Protein AF-A0A7K6QJR7-F1 (afdb_monomer_lite)

pLDDT: mean 78.25, std 22.45, range [35.88, 98.81]

Organism: NCBI:txid47695

Radius of gyration: 31.49 Å; chains: 1; bounding box: 67×56×69 Å

InterPro domains:
  IPR011598 Myc-type, basic helix-loop-helix (bHLH) domain [PF00010] (40-91)
  IPR011598 Myc-type, basic helix-loop-helix (bHLH) domain [PS50888] (39-91)
  IPR011598 Myc-type, basic helix-loop-helix (bHLH) domain [SM00353] (45-97)
  IPR036638 Helix-loop-helix DNA-binding domain superfamily [G3DSA:4.10.280.10] (35-97)
  IPR036638 Helix-loop-helix DNA-binding domain superfamily [SSF47459] (36-95)
  IPR050283 E-box Binding Transcriptional Regulators [PTHR23349] (3-96)

Sequence (98 aa):
SEDEENGSGSSGSEEKPFRLEATGRGRARKSGRLSREPRQRHTANARERDRTNSVNTAFTALRTLIPTEPADRKLSKIETLRLASSYISHLGNVLLLG

Foldseek 3Di:
DDDDDDDDDDDDDDDDDDDDDDDDDDDPPDDPPPPVVVVVVVVVVVVVVVVVVVVVVVLVVLLQVFDDVVSPDDDDSVRSVVRSVVVVVVVVCVVVVD

Structure (mmCIF, N/CA/C/O backbone):
data_AF-A0A7K6QJR7-F1
#
_entry.id   AF-A0A7K6QJR7-F1
#
loop_
_atom_site.group_PDB
_atom_site.id
_atom_site.type_symbol
_atom_site.label_atom_id
_atom_site.label_alt_id
_atom_site.label_comp_id
_atom_site.label_asym_id
_atom_site.label_entity_id
_atom_site.label_seq_id
_atom_site.pdbx_PDB_ins_code
_atom_site.Cartn_x
_atom_site.Cartn_y
_atom_site.Cartn_z
_atom_site.occupancy
_atom_site.B_iso_or_equiv
_atom_site.auth_seq_id
_atom_site.auth_comp_id
_atom_site.auth_asym_id
_atom_site.auth_atom_id
_atom_site.pdbx_PDB_model_num
ATOM 1 N N . SER A 1 1 ? 10.503 40.440 -45.745 1.00 46.69 1 SER A N 1
ATOM 2 C CA . SER A 1 1 ? 11.861 40.473 -46.296 1.00 46.69 1 SER A CA 1
ATOM 3 C C . SER A 1 1 ? 12.793 40.499 -45.120 1.00 46.69 1 SER A C 1
ATOM 5 O O . SER A 1 1 ? 12.474 41.237 -44.195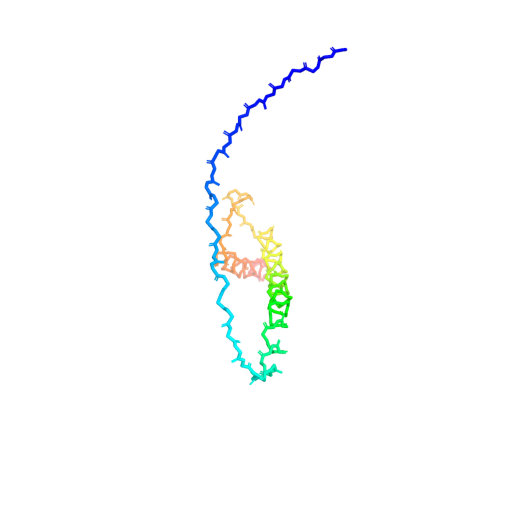 1.00 46.69 1 SER A O 1
ATOM 7 N N . GLU A 1 2 ? 13.854 39.700 -45.193 1.00 45.31 2 GLU A N 1
ATOM 8 C CA . GLU A 1 2 ? 15.090 39.814 -44.407 1.00 45.31 2 GLU A CA 1
ATOM 9 C C . GLU A 1 2 ? 14.920 39.447 -42.917 1.00 45.31 2 GLU A C 1
ATOM 11 O O . GLU A 1 2 ? 14.248 40.132 -42.155 1.00 45.31 2 GLU A O 1
ATOM 16 N N . ASP A 1 3 ? 15.276 38.235 -42.479 1.00 52.31 3 ASP A N 1
ATOM 17 C CA . ASP A 1 3 ? 16.628 37.645 -42.395 1.00 52.31 3 ASP A CA 1
ATOM 18 C C . ASP A 1 3 ? 17.574 38.538 -41.592 1.00 52.31 3 ASP A C 1
ATOM 20 O O . ASP A 1 3 ? 18.105 39.494 -42.134 1.00 52.31 3 ASP A O 1
ATOM 24 N N . GLU A 1 4 ? 17.812 38.203 -40.321 1.00 63.94 4 GLU A N 1
ATOM 25 C CA . GLU A 1 4 ? 19.043 38.600 -39.635 1.00 63.94 4 GLU A CA 1
ATOM 26 C C . GLU A 1 4 ? 19.534 37.461 -38.737 1.00 63.94 4 GLU A C 1
ATOM 28 O O . GLU A 1 4 ? 18.788 36.757 -38.048 1.00 63.94 4 GLU A O 1
ATOM 33 N N . GLU A 1 5 ? 20.833 37.271 -38.850 1.00 53.34 5 GLU A N 1
ATOM 34 C CA . GLU A 1 5 ? 21.623 36.070 -38.673 1.00 53.34 5 GLU A CA 1
ATOM 35 C C . GLU A 1 5 ? 22.227 36.058 -37.262 1.00 53.34 5 GLU A C 1
ATOM 37 O O . GLU A 1 5 ? 22.923 36.990 -36.867 1.00 53.34 5 GLU A O 1
ATOM 42 N N . ASN A 1 6 ? 21.987 35.005 -36.471 1.00 48.91 6 ASN A N 1
ATOM 43 C CA . ASN A 1 6 ? 22.693 34.835 -35.199 1.00 48.91 6 ASN A CA 1
ATOM 44 C C . ASN A 1 6 ? 23.883 33.894 -35.393 1.00 48.91 6 ASN A C 1
ATOM 46 O O . ASN A 1 6 ? 23.745 32.668 -35.367 1.00 48.91 6 ASN A O 1
ATOM 50 N N . GLY A 1 7 ? 25.054 34.490 -35.595 1.00 47.00 7 GLY A N 1
ATOM 51 C CA . GLY A 1 7 ? 26.329 33.794 -35.610 1.00 47.00 7 GLY A CA 1
ATOM 52 C C . GLY A 1 7 ? 26.832 33.449 -34.206 1.00 47.00 7 GLY A C 1
ATOM 53 O O . GLY A 1 7 ? 26.763 34.244 -33.272 1.00 47.00 7 GLY A O 1
ATOM 54 N N . SER A 1 8 ? 27.451 32.277 -34.081 1.00 54.25 8 SER A N 1
ATOM 55 C CA . SER A 1 8 ? 28.701 32.127 -33.328 1.00 54.25 8 SER A CA 1
ATOM 56 C C . SER A 1 8 ? 29.363 30.807 -33.693 1.00 54.25 8 SER A C 1
ATOM 58 O O . SER A 1 8 ? 28.866 29.725 -33.382 1.00 54.25 8 SER A O 1
ATOM 60 N N . GLY A 1 9 ? 30.497 30.920 -34.383 1.00 47.31 9 GLY A N 1
ATOM 61 C CA . GLY A 1 9 ? 31.390 29.810 -34.661 1.00 47.31 9 GLY A CA 1
ATOM 62 C C . GLY A 1 9 ? 32.038 29.294 -33.380 1.00 47.31 9 GLY A C 1
ATOM 63 O O . GLY A 1 9 ? 32.451 30.064 -32.515 1.00 47.31 9 GLY A O 1
ATOM 64 N N . SER A 1 10 ? 32.172 27.976 -33.289 1.00 46.31 10 SER A N 1
ATOM 65 C CA . SER A 1 10 ? 33.077 27.342 -32.342 1.00 46.31 10 SER A CA 1
ATOM 66 C C . SER A 1 10 ? 34.063 26.488 -33.126 1.00 46.31 10 SER A C 1
ATOM 68 O O . SER A 1 10 ? 33.713 25.471 -33.720 1.00 46.31 10 SER A O 1
ATOM 70 N N . SER A 1 11 ? 35.291 26.998 -33.168 1.00 52.56 11 SER A N 1
ATOM 71 C CA . SER A 1 11 ? 36.495 26.320 -33.626 1.00 52.56 11 SER A CA 1
ATOM 72 C C . SER A 1 11 ? 36.845 25.202 -32.641 1.00 52.56 11 SER A C 1
ATOM 74 O O . SER A 1 11 ? 36.964 25.452 -31.441 1.00 52.56 11 SER A O 1
ATOM 76 N N . GLY A 1 12 ? 37.000 23.978 -33.141 1.00 44.94 12 GLY A N 1
ATOM 77 C CA . GLY A 1 12 ? 37.357 22.804 -32.350 1.00 44.94 12 GLY A CA 1
ATOM 78 C C . GLY A 1 12 ? 38.093 21.786 -33.213 1.00 44.94 12 GLY A C 1
ATOM 79 O O . GLY A 1 12 ? 37.469 21.013 -33.930 1.00 44.94 12 GLY A O 1
ATOM 80 N N . SER A 1 13 ? 39.417 21.871 -33.145 1.00 52.75 13 SER A N 1
ATOM 81 C CA . SER A 1 13 ? 40.484 21.160 -33.852 1.00 52.75 13 SER A CA 1
ATOM 82 C C . SER A 1 13 ? 40.222 19.719 -34.313 1.00 52.75 13 SER A C 1
ATOM 84 O O . SER A 1 13 ? 39.775 18.854 -33.561 1.00 52.75 13 SER A O 1
ATOM 86 N N . GLU A 1 14 ? 40.614 19.471 -35.564 1.00 51.38 14 GLU A N 1
ATOM 87 C CA . GLU A 1 14 ? 40.727 18.164 -36.205 1.00 51.38 14 GLU A CA 1
ATOM 88 C C . GLU A 1 14 ? 41.919 17.368 -35.649 1.00 51.38 14 GLU A C 1
ATOM 90 O O . GLU A 1 14 ? 43.066 17.765 -35.824 1.00 51.38 14 GLU A O 1
ATOM 95 N N . GLU A 1 15 ? 41.673 16.188 -35.081 1.00 48.44 15 GLU A N 1
ATOM 96 C CA . GLU A 1 15 ? 42.722 15.203 -34.790 1.00 48.44 15 GLU A CA 1
ATOM 97 C C . GLU A 1 15 ? 42.307 13.859 -35.419 1.00 48.44 15 GLU A C 1
ATOM 99 O O . GLU A 1 15 ? 41.465 13.121 -34.901 1.00 48.44 15 GLU A O 1
ATOM 104 N N . LYS A 1 16 ? 42.860 13.555 -36.602 1.00 60.09 16 LYS A N 1
ATOM 105 C CA . LYS A 1 16 ? 42.691 12.270 -37.306 1.00 60.09 16 LYS A CA 1
ATOM 106 C C . LYS A 1 16 ? 43.547 11.186 -36.637 1.00 60.09 16 LYS A C 1
ATOM 108 O O . LYS A 1 16 ? 44.766 11.350 -36.599 1.00 60.09 16 LYS A O 1
ATOM 113 N N . PRO A 1 17 ? 43.002 10.021 -36.238 1.00 43.09 17 PRO A N 1
ATOM 114 C CA . PRO A 1 17 ? 43.847 8.894 -35.876 1.00 43.09 17 PRO A CA 1
ATOM 115 C C . PRO A 1 17 ? 44.364 8.181 -37.136 1.00 43.09 17 PRO A C 1
ATOM 117 O O . PRO A 1 17 ? 43.612 7.806 -38.040 1.00 43.09 17 PRO A O 1
ATOM 120 N N . PHE A 1 18 ? 45.684 8.017 -37.169 1.00 35.88 18 PHE A N 1
ATOM 121 C CA . PHE A 1 18 ? 46.486 7.324 -38.175 1.00 35.88 18 PHE A CA 1
ATOM 122 C C . PHE A 1 18 ? 45.943 5.910 -38.466 1.00 35.88 18 PHE A C 1
ATOM 124 O O . PHE A 1 18 ? 45.806 5.085 -37.560 1.00 35.88 18 PHE A O 1
ATOM 131 N N . ARG A 1 19 ? 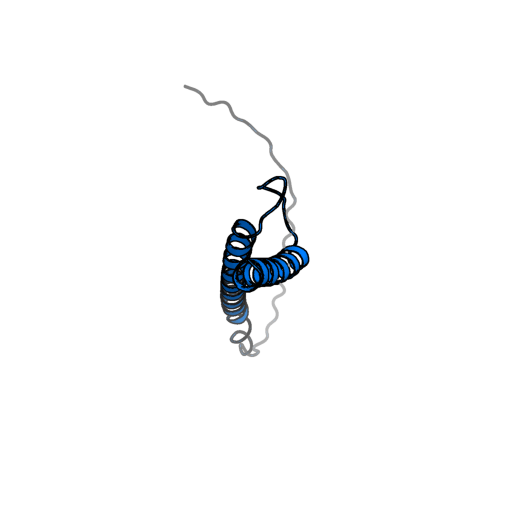45.666 5.603 -39.742 1.00 50.88 19 ARG A N 1
ATOM 132 C CA . ARG A 1 19 ? 45.436 4.226 -40.207 1.00 50.88 19 ARG A CA 1
ATOM 133 C C . ARG A 1 19 ? 46.768 3.478 -40.199 1.00 50.88 19 ARG A C 1
ATOM 135 O O . ARG A 1 19 ? 47.630 3.774 -41.021 1.00 50.88 19 ARG A O 1
ATOM 142 N N . LEU A 1 20 ? 46.910 2.491 -39.317 1.00 48.09 20 LEU A N 1
ATOM 143 C CA . LEU A 1 20 ? 47.956 1.480 -39.431 1.00 48.09 20 LEU A CA 1
ATOM 144 C C . LEU A 1 20 ? 47.376 0.256 -40.153 1.00 48.09 20 LEU A C 1
ATOM 146 O O . LEU A 1 20 ? 46.547 -0.472 -39.609 1.00 48.09 20 LEU A O 1
ATOM 150 N N . GLU A 1 21 ? 47.798 0.070 -41.400 1.00 41.81 21 GLU A N 1
ATOM 151 C CA . GLU A 1 21 ? 47.661 -1.177 -42.153 1.00 41.81 21 GLU A CA 1
ATOM 152 C C . GLU A 1 21 ? 48.362 -2.309 -41.387 1.00 41.81 21 GLU A C 1
ATOM 154 O O . GLU A 1 21 ? 49.583 -2.303 -41.229 1.00 41.81 21 GLU A O 1
ATOM 159 N N . ALA A 1 22 ? 47.591 -3.286 -40.907 1.00 47.59 22 ALA A N 1
ATOM 160 C CA . ALA A 1 22 ? 48.106 -4.544 -40.383 1.00 47.59 22 ALA A CA 1
ATOM 161 C C . ALA A 1 22 ? 47.467 -5.696 -41.164 1.00 47.59 22 ALA A C 1
ATOM 163 O O . ALA A 1 22 ? 46.288 -6.024 -41.014 1.00 47.59 22 ALA A O 1
ATOM 164 N N . THR A 1 23 ? 48.275 -6.310 -42.020 1.00 49.16 23 THR A N 1
ATOM 165 C CA . THR A 1 23 ? 47.975 -7.557 -42.710 1.00 49.16 23 THR A CA 1
ATOM 166 C C . THR A 1 23 ? 47.853 -8.684 -41.681 1.00 49.16 23 THR A C 1
ATOM 168 O O . THR A 1 23 ? 48.787 -8.996 -40.950 1.00 49.16 23 THR A O 1
ATOM 171 N N . GLY A 1 24 ? 46.678 -9.311 -41.593 1.00 42.44 24 GLY A N 1
ATOM 172 C CA . GLY A 1 24 ? 46.461 -10.390 -40.630 1.00 42.44 24 GLY A CA 1
ATOM 173 C C . GLY A 1 24 ? 45.090 -11.040 -40.748 1.00 42.44 24 GLY A C 1
ATOM 174 O O . GLY A 1 24 ? 44.125 -10.630 -40.110 1.00 42.44 24 GLY A O 1
ATOM 175 N N . ARG A 1 25 ? 45.001 -12.101 -41.556 1.00 52.44 25 ARG A N 1
ATOM 176 C CA . ARG A 1 25 ? 43.866 -13.036 -41.554 1.00 52.44 25 ARG A CA 1
ATOM 177 C C . ARG A 1 25 ? 43.739 -13.647 -40.155 1.00 52.44 25 ARG A C 1
ATOM 179 O O . ARG A 1 25 ? 44.664 -14.312 -39.703 1.00 52.44 25 ARG A O 1
ATOM 186 N N . GLY A 1 26 ? 42.600 -13.474 -39.481 1.00 42.81 26 GLY A N 1
ATOM 187 C CA . GLY A 1 26 ? 42.490 -13.978 -38.110 1.00 42.81 26 GLY A CA 1
ATOM 188 C C . GLY A 1 26 ? 41.121 -13.878 -37.448 1.00 42.81 26 GLY A C 1
ATOM 189 O O . GLY A 1 26 ? 40.975 -13.220 -36.431 1.00 42.81 26 GLY A O 1
ATOM 190 N N . ARG A 1 27 ? 40.145 -14.630 -37.966 1.00 53.00 27 ARG A N 1
ATOM 191 C CA . ARG A 1 27 ? 39.043 -15.223 -37.181 1.00 53.00 27 ARG A CA 1
ATOM 192 C C . ARG A 1 27 ? 38.046 -14.240 -36.541 1.00 53.00 27 ARG A C 1
ATOM 194 O O . ARG A 1 27 ? 37.977 -14.057 -35.328 1.00 53.00 27 ARG A O 1
ATOM 201 N N . ALA A 1 28 ? 37.113 -13.788 -37.374 1.00 57.03 28 ALA A N 1
ATOM 202 C CA . ALA A 1 28 ? 35.778 -13.356 -36.973 1.00 57.03 28 ALA A CA 1
ATOM 203 C C . ALA A 1 28 ? 35.018 -14.482 -36.233 1.00 57.03 28 ALA A C 1
ATOM 205 O O . ALA A 1 28 ? 34.1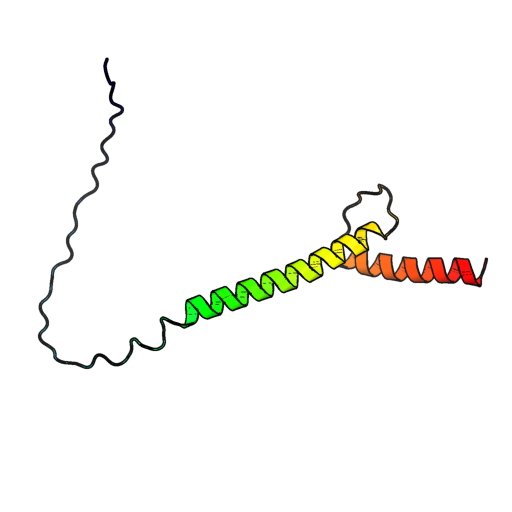98 -15.169 -36.829 1.00 57.03 28 ALA A O 1
ATOM 206 N N . ARG A 1 29 ? 35.292 -14.717 -34.940 1.00 56.81 29 ARG A N 1
ATOM 207 C CA . ARG A 1 29 ? 34.491 -15.604 -34.067 1.00 56.81 29 ARG A CA 1
ATOM 208 C C . ARG A 1 29 ? 34.483 -15.157 -32.601 1.00 56.81 29 ARG A C 1
ATOM 210 O O . ARG A 1 29 ? 34.834 -15.935 -31.722 1.00 56.81 29 ARG A O 1
ATOM 217 N N . LYS A 1 30 ? 34.033 -13.928 -32.311 1.00 55.72 30 LYS A N 1
ATOM 218 C CA . LYS A 1 30 ? 33.534 -13.573 -30.960 1.00 55.72 30 LYS A CA 1
ATOM 219 C C . LYS A 1 30 ? 32.609 -12.342 -30.920 1.00 55.72 30 LYS A C 1
ATOM 221 O O . LYS A 1 30 ? 32.675 -11.558 -29.990 1.00 55.72 30 LYS A O 1
ATOM 226 N N . SER A 1 31 ? 31.729 -12.162 -31.909 1.00 54.50 31 SER A N 1
ATOM 227 C CA . SER A 1 31 ? 30.791 -11.014 -31.950 1.00 54.50 31 SER A CA 1
ATOM 228 C C . SER A 1 31 ? 29.316 -11.391 -31.678 1.00 54.50 31 SER A C 1
ATOM 230 O O . SER A 1 31 ? 28.452 -10.535 -31.554 1.00 54.50 31 SER A O 1
ATOM 232 N N . GLY A 1 32 ? 28.988 -12.677 -31.496 1.00 52.72 32 GLY A N 1
ATOM 233 C CA . GLY A 1 32 ? 27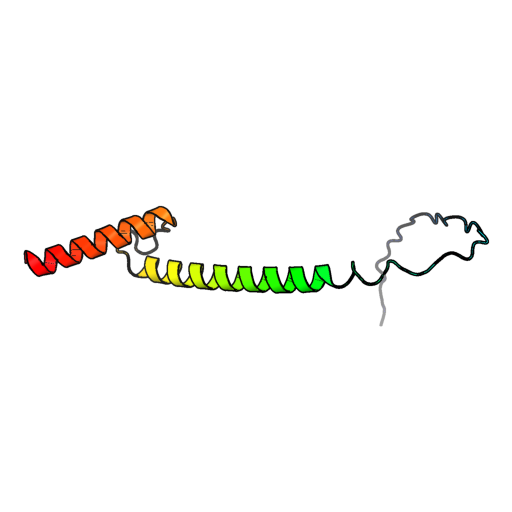.586 -13.126 -31.407 1.00 52.72 32 GLY A CA 1
ATOM 234 C C . GLY A 1 32 ? 26.942 -13.173 -30.012 1.00 52.72 32 GLY A C 1
ATOM 235 O O . GLY A 1 32 ? 25.750 -13.447 -29.921 1.00 52.72 32 GLY A O 1
ATOM 236 N N . ARG A 1 33 ? 27.689 -12.962 -28.916 1.00 52.12 33 ARG A N 1
ATOM 237 C CA . ARG A 1 33 ? 27.171 -13.183 -27.541 1.00 52.12 33 ARG A CA 1
ATOM 238 C C . ARG A 1 33 ? 27.038 -11.935 -26.663 1.00 52.12 33 ARG A C 1
ATOM 240 O O . ARG A 1 33 ? 26.426 -12.029 -25.610 1.00 52.12 33 ARG A O 1
ATOM 247 N N . LEU A 1 34 ? 27.553 -10.778 -27.082 1.00 54.91 34 LEU A N 1
ATOM 248 C CA . LEU A 1 34 ? 27.576 -9.564 -26.243 1.00 54.91 34 LEU A CA 1
ATOM 249 C C . LEU A 1 34 ? 26.523 -8.510 -26.637 1.00 54.91 34 LEU A C 1
ATOM 251 O O . LEU A 1 34 ? 26.237 -7.607 -25.862 1.00 54.91 34 LEU A O 1
ATOM 255 N N . SER A 1 35 ? 25.894 -8.642 -27.808 1.00 55.69 35 SER A N 1
ATOM 256 C CA . SER A 1 35 ? 24.922 -7.665 -28.337 1.00 55.69 35 SER A CA 1
ATOM 257 C C . SER A 1 35 ? 23.470 -7.911 -27.881 1.00 55.69 35 SER A C 1
ATOM 259 O O . SER A 1 35 ? 22.642 -7.001 -27.906 1.00 55.69 35 SER A O 1
ATOM 261 N N . ARG A 1 36 ? 23.144 -9.129 -27.427 1.00 57.44 36 ARG A N 1
ATOM 262 C CA . ARG A 1 36 ? 21.769 -9.537 -27.075 1.00 57.44 36 ARG A CA 1
ATOM 263 C C . ARG A 1 36 ? 21.419 -9.330 -25.594 1.00 57.44 36 ARG A C 1
ATOM 265 O O . ARG A 1 36 ? 20.243 -9.350 -25.236 1.00 57.44 36 ARG A O 1
ATOM 272 N N . GLU A 1 37 ? 22.435 -9.136 -24.759 1.00 61.84 37 GLU A N 1
ATOM 273 C CA . GLU A 1 37 ? 22.345 -8.916 -23.309 1.00 61.84 37 GLU A CA 1
ATOM 274 C C . GLU A 1 37 ? 21.694 -7.572 -22.935 1.00 61.84 37 GLU A C 1
ATOM 276 O O . GLU A 1 37 ? 20.770 -7.583 -22.124 1.00 61.84 37 GLU A O 1
ATOM 281 N N . PRO A 1 38 ? 22.058 -6.420 -23.541 1.00 71.31 38 PRO A N 1
ATOM 282 C CA . PRO A 1 38 ? 21.509 -5.128 -23.128 1.00 71.31 38 PRO A CA 1
ATOM 283 C C . PRO A 1 38 ? 19.989 -5.060 -23.287 1.00 71.31 38 PRO A C 1
ATOM 285 O O . PRO A 1 38 ? 19.290 -4.666 -22.361 1.00 71.31 38 PRO A O 1
ATOM 288 N N . ARG A 1 39 ? 19.449 -5.524 -24.425 1.00 73.75 39 ARG A N 1
ATOM 289 C CA . ARG A 1 39 ? 17.996 -5.521 -24.675 1.00 73.75 39 ARG A CA 1
ATOM 290 C C . ARG A 1 39 ? 17.236 -6.406 -23.684 1.00 73.75 39 ARG A C 1
ATOM 292 O O . ARG A 1 39 ? 16.205 -5.982 -23.176 1.00 73.75 39 ARG A O 1
ATOM 299 N N . GLN A 1 40 ? 17.763 -7.590 -23.365 1.00 79.44 40 GLN A N 1
ATOM 300 C CA . GLN A 1 40 ? 17.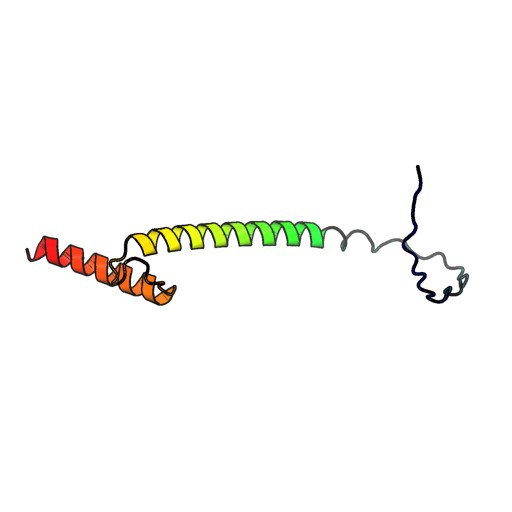154 -8.484 -22.374 1.00 79.44 40 GLN A CA 1
ATOM 301 C C . GLN A 1 40 ? 17.196 -7.879 -20.964 1.00 79.44 40 GLN A C 1
ATOM 303 O O . GLN A 1 40 ? 16.169 -7.863 -20.284 1.00 79.44 40 GLN A O 1
ATOM 308 N N . ARG A 1 41 ? 18.328 -7.282 -20.563 1.00 89.44 41 ARG A N 1
ATOM 309 C CA . ARG A 1 41 ? 18.449 -6.534 -19.300 1.00 89.44 41 ARG A CA 1
ATOM 310 C C . ARG A 1 41 ? 17.454 -5.377 -19.224 1.00 89.44 41 ARG A C 1
ATOM 312 O O . ARG A 1 41 ? 16.748 -5.258 -18.231 1.00 89.44 41 ARG A O 1
ATOM 319 N N . HIS A 1 42 ? 17.328 -4.569 -20.279 1.00 92.88 42 HIS A N 1
ATOM 320 C CA . HIS A 1 42 ? 16.346 -3.481 -20.323 1.00 92.88 42 HIS A CA 1
ATOM 321 C C . HIS A 1 42 ? 14.911 -3.997 -20.166 1.00 92.88 42 HIS A C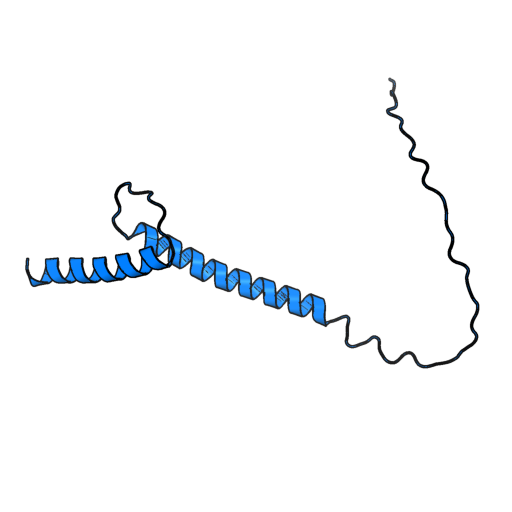 1
ATOM 323 O O . HIS A 1 42 ? 14.152 -3.436 -19.380 1.00 92.88 42 HIS A O 1
ATOM 329 N N . THR A 1 43 ? 14.547 -5.089 -20.849 1.00 92.31 43 THR A N 1
ATOM 330 C CA . THR A 1 43 ? 13.209 -5.684 -20.698 1.00 92.31 43 THR A CA 1
ATOM 331 C C . THR A 1 43 ? 12.967 -6.255 -19.301 1.00 92.31 43 THR A C 1
ATOM 333 O O . THR A 1 43 ? 11.869 -6.108 -18.772 1.00 92.31 43 THR A O 1
ATOM 336 N N . ALA A 1 44 ? 13.975 -6.867 -18.675 1.00 94.62 44 ALA A N 1
ATOM 337 C CA . ALA A 1 44 ? 13.870 -7.376 -17.311 1.00 94.62 44 ALA A CA 1
ATOM 338 C C . ALA A 1 44 ? 13.713 -6.232 -16.296 1.00 94.62 44 ALA A C 1
ATOM 340 O O . ALA A 1 44 ? 12.822 -6.277 -15.452 1.00 94.62 44 ALA A O 1
ATOM 341 N N . ASN A 1 45 ? 14.505 -5.166 -16.436 1.00 97.81 45 ASN A N 1
ATOM 342 C CA . ASN A 1 45 ? 14.419 -3.982 -15.581 1.00 97.81 45 ASN A CA 1
ATOM 343 C C . ASN A 1 45 ? 13.066 -3.272 -15.723 1.00 97.81 45 ASN A C 1
ATOM 345 O O . ASN A 1 45 ? 12.505 -2.821 -14.727 1.00 97.81 45 ASN A O 1
ATOM 349 N N . ALA A 1 46 ? 12.525 -3.191 -16.944 1.00 97.12 46 ALA A N 1
ATOM 350 C CA . ALA A 1 46 ? 11.194 -2.636 -17.175 1.00 97.12 46 ALA A CA 1
ATOM 351 C C . ALA A 1 46 ? 10.120 -3.436 -16.423 1.00 97.12 46 ALA A C 1
ATOM 353 O O . ALA A 1 46 ? 9.335 -2.849 -15.683 1.00 97.12 46 ALA A O 1
ATOM 354 N N . ARG A 1 47 ? 10.156 -4.771 -16.518 1.00 98.06 47 ARG A N 1
ATOM 355 C CA . ARG A 1 47 ? 9.230 -5.652 -15.787 1.00 98.06 47 ARG A CA 1
ATOM 356 C C . ARG A 1 47 ? 9.340 -5.489 -14.274 1.00 98.06 47 ARG A C 1
ATOM 358 O O . ARG A 1 47 ? 8.322 -5.443 -13.592 1.00 98.06 47 ARG A O 1
ATOM 365 N N . GLU A 1 48 ? 10.555 -5.384 -13.742 1.00 98.25 48 GLU A N 1
ATOM 366 C CA . GLU A 1 48 ? 10.755 -5.210 -12.300 1.00 98.25 48 GLU A CA 1
ATOM 367 C C . GLU A 1 48 ? 10.249 -3.850 -11.805 1.00 98.25 48 GLU A C 1
ATOM 369 O O . GLU A 1 48 ? 9.663 -3.745 -10.722 1.00 98.25 48 GLU A O 1
ATOM 374 N N . ARG A 1 49 ? 10.402 -2.807 -12.627 1.00 98.50 49 ARG A N 1
ATOM 375 C CA . ARG A 1 49 ? 9.800 -1.500 -12.362 1.00 98.50 49 ARG A CA 1
ATOM 376 C C . ARG A 1 49 ? 8.276 -1.591 -12.337 1.00 98.50 49 ARG A C 1
ATOM 378 O O . ARG A 1 49 ? 7.672 -1.064 -11.409 1.00 98.50 49 ARG A O 1
ATOM 385 N N . ASP A 1 50 ? 7.661 -2.287 -13.289 1.00 98.56 50 ASP A N 1
ATOM 386 C CA . ASP A 1 50 ? 6.202 -2.454 -13.337 1.00 98.56 50 ASP A CA 1
ATOM 387 C C . ASP A 1 50 ? 5.685 -3.248 -12.128 1.00 98.56 50 ASP A C 1
ATOM 389 O O . ASP A 1 50 ? 4.705 -2.855 -11.490 1.00 98.56 50 ASP A O 1
ATOM 393 N N . ARG A 1 51 ? 6.401 -4.306 -11.730 1.00 98.62 51 ARG A N 1
ATOM 394 C CA . ARG A 1 51 ? 6.116 -5.069 -10.506 1.00 98.62 51 ARG A CA 1
ATOM 395 C C . ARG A 1 51 ? 6.191 -4.180 -9.262 1.00 98.62 51 ARG A C 1
ATOM 397 O O . ARG A 1 51 ? 5.292 -4.202 -8.423 1.00 98.62 51 ARG A O 1
ATOM 404 N N . THR A 1 52 ? 7.240 -3.368 -9.154 1.00 98.69 52 THR A N 1
ATOM 405 C CA . THR A 1 52 ? 7.422 -2.430 -8.036 1.00 98.69 52 THR A CA 1
ATOM 406 C C . THR A 1 52 ? 6.343 -1.346 -8.026 1.00 98.69 52 THR A C 1
ATOM 408 O O . THR A 1 52 ? 5.829 -1.002 -6.961 1.00 98.69 52 THR A O 1
ATOM 411 N N . ASN A 1 53 ? 5.948 -0.842 -9.197 1.00 98.69 53 ASN A N 1
ATOM 412 C CA . ASN A 1 53 ? 4.853 0.114 -9.339 1.00 98.69 53 ASN A CA 1
ATOM 413 C C . ASN A 1 53 ? 3.527 -0.486 -8.868 1.00 98.69 53 ASN A C 1
ATOM 415 O O . ASN A 1 53 ? 2.827 0.163 -8.100 1.00 98.69 53 ASN A O 1
ATOM 419 N N . SER A 1 54 ? 3.220 -1.735 -9.236 1.00 98.69 54 SER A N 1
ATOM 420 C CA . SER A 1 54 ? 2.030 -2.446 -8.748 1.00 98.69 54 SER A CA 1
ATOM 421 C C . SER A 1 54 ? 1.986 -2.507 -7.215 1.00 98.69 54 SER A C 1
ATOM 423 O O . SER A 1 54 ? 0.977 -2.138 -6.609 1.00 98.69 54 SER A O 1
ATOM 425 N N . VAL A 1 55 ? 3.106 -2.861 -6.573 1.00 98.56 55 VAL A N 1
ATOM 426 C CA . VAL A 1 55 ? 3.214 -2.865 -5.104 1.00 98.56 55 VAL A CA 1
ATOM 427 C C . VAL A 1 55 ? 3.015 -1.464 -4.525 1.00 98.56 55 VAL A C 1
ATOM 429 O O . VAL A 1 55 ? 2.285 -1.304 -3.550 1.00 98.56 55 VAL A O 1
ATOM 432 N N . ASN A 1 56 ? 3.634 -0.437 -5.109 1.00 98.44 56 ASN A N 1
ATOM 433 C CA . ASN A 1 56 ? 3.497 0.937 -4.623 1.00 98.44 56 ASN A CA 1
ATOM 434 C C . ASN A 1 56 ? 2.058 1.463 -4.772 1.00 98.44 56 ASN A C 1
ATOM 436 O O . ASN A 1 56 ? 1.592 2.169 -3.881 1.00 98.44 56 ASN A O 1
ATOM 440 N N . THR A 1 57 ? 1.342 1.088 -5.835 1.00 98.56 57 THR A N 1
ATOM 441 C CA . THR A 1 57 ? -0.081 1.413 -6.020 1.00 98.56 57 THR A CA 1
ATOM 442 C C . THR A 1 57 ? -0.935 0.793 -4.918 1.00 98.56 57 THR A C 1
ATOM 444 O O . THR A 1 57 ? -1.701 1.506 -4.272 1.00 98.56 57 THR A O 1
ATOM 447 N N . ALA A 1 58 ? -0.752 -0.500 -4.633 1.00 98.50 58 ALA A N 1
ATOM 448 C CA . ALA A 1 58 ? -1.437 -1.166 -3.523 1.00 98.50 58 ALA A CA 1
ATOM 449 C C . ALA A 1 58 ? -1.103 -0.508 -2.173 1.00 98.50 58 ALA A C 1
ATOM 451 O O . ALA A 1 58 ? -1.970 -0.320 -1.324 1.00 98.50 58 ALA A O 1
ATOM 452 N N . PHE A 1 59 ? 0.150 -0.083 -1.997 1.00 98.50 59 PHE A N 1
ATOM 453 C CA . PHE A 1 59 ? 0.597 0.610 -0.797 1.00 98.50 59 PHE A CA 1
ATOM 454 C C . PHE A 1 59 ? -0.076 1.980 -0.620 1.00 98.50 59 PHE A C 1
ATOM 456 O O . PHE A 1 59 ? -0.437 2.360 0.491 1.00 98.50 59 PHE A O 1
ATOM 463 N N . THR A 1 60 ? -0.259 2.732 -1.705 1.00 97.69 60 THR A N 1
ATOM 464 C CA . THR A 1 60 ? -0.988 4.007 -1.684 1.00 97.69 60 THR A CA 1
ATOM 465 C C . THR A 1 60 ? -2.463 3.798 -1.362 1.00 97.69 60 THR A C 1
ATOM 467 O O . THR A 1 60 ? -2.977 4.511 -0.509 1.00 97.69 60 THR A O 1
ATOM 470 N N . ALA A 1 61 ? -3.111 2.787 -1.948 1.00 97.88 61 ALA A N 1
ATOM 471 C CA . ALA A 1 61 ? -4.490 2.436 -1.603 1.00 97.88 61 ALA A CA 1
ATOM 472 C C . ALA A 1 61 ? -4.633 2.029 -0.125 1.00 97.88 61 ALA A C 1
ATOM 474 O O . ALA A 1 61 ? -5.593 2.407 0.537 1.00 97.88 61 ALA A O 1
ATOM 475 N N . LEU A 1 62 ? -3.652 1.317 0.437 1.00 98.38 62 LEU A N 1
ATOM 476 C CA . LEU A 1 62 ? -3.660 1.000 1.865 1.00 98.38 62 LEU A CA 1
ATOM 477 C C . LEU A 1 62 ? -3.572 2.266 2.731 1.00 98.38 62 LEU A C 1
ATOM 479 O O . LEU A 1 62 ? -4.283 2.366 3.725 1.00 98.38 62 LEU A O 1
ATOM 483 N N . ARG A 1 63 ? -2.743 3.253 2.356 1.00 97.81 63 ARG A N 1
ATOM 484 C CA . ARG A 1 63 ? -2.629 4.519 3.105 1.00 97.81 63 ARG A CA 1
ATOM 485 C C . ARG A 1 63 ? -3.950 5.270 3.196 1.00 97.81 63 ARG A C 1
ATOM 487 O O . ARG A 1 63 ? -4.231 5.817 4.251 1.00 97.81 63 ARG A O 1
ATOM 494 N N . THR A 1 64 ? -4.752 5.279 2.131 1.00 96.62 64 THR A N 1
ATOM 495 C CA . THR A 1 64 ? -6.030 6.012 2.117 1.00 96.62 64 THR A CA 1
ATOM 496 C C . THR A 1 64 ? -7.084 5.408 3.042 1.00 96.62 64 THR A C 1
ATOM 498 O O . THR A 1 64 ? -8.083 6.058 3.322 1.00 96.62 64 THR A O 1
ATOM 501 N N . LEU A 1 65 ? -6.885 4.170 3.503 1.00 97.38 65 LEU A N 1
ATOM 502 C CA . LEU A 1 65 ? -7.787 3.480 4.427 1.00 97.38 65 LEU A CA 1
ATOM 503 C C . LEU A 1 65 ? -7.373 3.633 5.897 1.00 97.38 65 LEU A C 1
ATOM 505 O O . LEU A 1 65 ? -8.107 3.197 6.780 1.00 97.38 65 LEU A O 1
ATOM 509 N N . ILE A 1 66 ? -6.196 4.203 6.174 1.00 97.88 66 ILE A N 1
ATOM 510 C CA . ILE A 1 66 ? -5.691 4.379 7.538 1.00 97.88 66 ILE A CA 1
ATOM 511 C C . ILE A 1 66 ? -6.138 5.750 8.057 1.00 97.88 66 ILE A C 1
ATOM 513 O O . ILE A 1 66 ? -5.769 6.759 7.456 1.00 97.88 66 ILE A O 1
ATOM 517 N N . PRO A 1 67 ? -6.862 5.822 9.188 1.00 97.25 67 PRO A N 1
ATOM 518 C CA . PRO A 1 67 ? -7.239 7.098 9.785 1.00 97.25 67 PRO A CA 1
ATOM 519 C C . PRO A 1 67 ? -6.006 7.853 10.302 1.00 97.25 67 PRO A C 1
ATOM 521 O O . PRO A 1 67 ? -5.236 7.317 11.104 1.00 97.25 67 PRO A O 1
ATOM 524 N N . THR A 1 68 ? -5.823 9.104 9.872 1.00 96.69 68 THR A N 1
ATOM 525 C CA . THR A 1 68 ? -4.757 9.998 10.350 1.00 96.69 68 THR A CA 1
ATOM 526 C C . THR A 1 68 ? -5.256 11.424 10.536 1.00 96.69 68 THR A C 1
ATOM 528 O O . THR A 1 68 ? -6.205 11.850 9.883 1.00 96.69 68 THR A O 1
ATOM 531 N N . GLU A 1 69 ? -4.554 12.186 11.374 1.00 94.31 69 GLU A N 1
ATOM 532 C CA . GLU A 1 69 ? -4.751 13.626 11.525 1.00 94.31 69 GLU A CA 1
ATOM 533 C C . GLU A 1 69 ? -3.420 14.353 11.244 1.00 94.31 69 GLU A C 1
ATOM 535 O O . GLU A 1 69 ? -2.422 14.072 11.921 1.00 94.31 69 GLU A O 1
ATOM 540 N N . PRO A 1 70 ? -3.343 15.219 10.212 1.00 93.50 70 PRO A N 1
ATOM 541 C CA . PRO A 1 70 ? -4.364 15.482 9.186 1.00 93.50 70 PRO A CA 1
ATOM 542 C C . PRO A 1 70 ? -4.596 14.278 8.243 1.00 93.50 70 PRO A C 1
ATOM 544 O O . PRO A 1 70 ? -3.788 13.345 8.190 1.00 93.50 70 PRO A O 1
ATOM 547 N N . ALA A 1 71 ? -5.703 14.289 7.491 1.00 89.19 71 ALA A N 1
ATOM 548 C CA . ALA A 1 71 ? -6.110 13.176 6.617 1.00 89.19 71 ALA A CA 1
ATOM 549 C C . ALA A 1 71 ? -5.122 12.889 5.466 1.00 89.19 71 ALA A C 1
ATOM 551 O O . ALA A 1 71 ? -5.078 11.783 4.936 1.00 89.19 71 ALA A O 1
ATOM 552 N N . ASP A 1 72 ? -4.304 13.871 5.087 1.00 88.38 72 ASP A N 1
ATOM 553 C CA . ASP A 1 72 ? -3.282 13.773 4.043 1.00 88.38 72 ASP A CA 1
ATOM 554 C C . ASP A 1 72 ? -1.870 13.507 4.598 1.00 88.38 72 ASP A C 1
ATOM 556 O O . ASP A 1 72 ? -0.873 13.596 3.868 1.00 88.38 72 ASP A O 1
ATOM 560 N N . ARG A 1 73 ? -1.756 13.147 5.886 1.00 95.25 73 ARG A N 1
ATOM 561 C CA . ARG A 1 73 ? -0.471 12.823 6.510 1.00 95.25 73 ARG A CA 1
ATOM 562 C C . ARG A 1 73 ? 0.254 11.735 5.712 1.00 95.25 73 ARG A C 1
ATOM 564 O O . ARG A 1 73 ? -0.199 10.600 5.564 1.00 95.25 73 ARG A O 1
ATOM 571 N N . LYS A 1 74 ? 1.469 12.054 5.263 1.00 93.50 74 LYS A N 1
ATOM 572 C CA . LYS A 1 74 ? 2.327 11.110 4.538 1.00 93.50 74 LYS A CA 1
ATOM 573 C C . LYS A 1 74 ? 2.910 10.069 5.494 1.00 93.50 74 LYS A C 1
ATOM 575 O O . LYS A 1 74 ? 3.755 10.389 6.323 1.00 93.50 74 LYS A O 1
ATOM 580 N N . LEU A 1 75 ? 2.489 8.816 5.335 1.00 97.25 75 LEU A N 1
ATOM 581 C CA . LEU A 1 75 ? 3.001 7.673 6.094 1.00 97.25 75 LEU A CA 1
ATOM 582 C C . LEU A 1 75 ? 4.143 6.958 5.351 1.00 97.25 75 LEU A C 1
ATOM 584 O O . LEU A 1 75 ? 4.029 6.628 4.160 1.00 97.25 75 LEU A O 1
ATOM 588 N N . SER A 1 76 ? 5.228 6.653 6.066 1.00 98.31 76 SER A N 1
ATOM 589 C CA . SER A 1 76 ? 6.296 5.778 5.569 1.00 98.31 76 SER A CA 1
ATOM 590 C C . SER A 1 76 ? 5.817 4.329 5.401 1.00 98.31 76 SER A C 1
ATOM 592 O O . SER A 1 76 ? 4.763 3.936 5.902 1.00 98.31 76 SER A O 1
ATOM 594 N N . LYS A 1 77 ? 6.605 3.491 4.704 1.00 98.38 77 LYS A N 1
ATOM 595 C CA . LYS A 1 77 ? 6.217 2.089 4.472 1.00 98.38 77 LYS A CA 1
ATOM 596 C C . LYS A 1 77 ? 6.053 1.292 5.772 1.00 98.38 77 LYS A C 1
ATOM 598 O O . LYS A 1 77 ? 5.149 0.476 5.903 1.00 98.38 77 LYS A O 1
ATOM 603 N N . ILE A 1 78 ? 6.909 1.529 6.756 1.00 98.62 78 ILE A N 1
ATOM 604 C CA . ILE A 1 78 ? 6.799 0.821 8.031 1.00 98.62 78 ILE A CA 1
ATOM 605 C C . ILE A 1 78 ? 5.608 1.322 8.855 1.00 98.62 78 ILE A C 1
ATOM 607 O O . ILE A 1 78 ? 4.887 0.513 9.435 1.00 98.62 78 ILE A O 1
ATOM 611 N N . GLU A 1 79 ? 5.359 2.634 8.870 1.00 98.25 79 GLU A N 1
ATOM 612 C CA . GLU A 1 79 ? 4.225 3.212 9.596 1.00 98.25 79 GLU A CA 1
ATOM 613 C C . GLU A 1 79 ? 2.892 2.719 9.041 1.00 98.25 79 GLU A C 1
ATOM 615 O O . GLU A 1 79 ? 2.058 2.271 9.818 1.00 98.25 79 GLU A O 1
ATOM 620 N N . THR A 1 80 ? 2.699 2.730 7.717 1.00 98.56 80 THR A N 1
ATOM 621 C CA . THR A 1 80 ? 1.462 2.232 7.092 1.00 98.56 80 THR A CA 1
ATOM 622 C C . THR A 1 80 ? 1.189 0.776 7.466 1.00 98.56 80 THR A C 1
ATOM 624 O O . THR A 1 80 ? 0.059 0.449 7.805 1.00 98.56 80 THR A O 1
ATOM 627 N N . LEU A 1 81 ? 2.205 -0.096 7.469 1.00 98.81 81 LEU A N 1
ATOM 628 C CA . LEU A 1 81 ? 2.014 -1.499 7.854 1.00 98.81 81 LEU A CA 1
ATOM 629 C C . LEU A 1 81 ? 1.637 -1.643 9.335 1.00 98.81 81 LEU A C 1
ATOM 631 O O . LEU A 1 81 ? 0.706 -2.375 9.669 1.00 98.81 81 LEU A O 1
ATOM 635 N N . ARG A 1 82 ? 2.332 -0.921 10.223 1.00 98.62 82 ARG A N 1
ATOM 636 C CA . ARG A 1 82 ? 2.050 -0.947 11.667 1.00 98.62 82 ARG A CA 1
ATOM 637 C C . ARG A 1 82 ? 0.659 -0.400 11.985 1.00 98.62 82 ARG A C 1
ATOM 639 O O . ARG A 1 82 ? -0.082 -1.026 12.738 1.00 98.62 82 ARG A O 1
ATOM 646 N N . LEU A 1 83 ? 0.297 0.740 11.399 1.00 98.44 83 LEU A N 1
ATOM 647 C CA . LEU A 1 83 ? -0.997 1.382 11.615 1.00 98.44 83 LEU A CA 1
ATOM 648 C C . LEU A 1 83 ? -2.145 0.564 11.025 1.00 98.44 83 LEU A C 1
ATOM 650 O O . LEU A 1 83 ? -3.153 0.410 11.700 1.00 98.44 83 LEU A O 1
ATOM 654 N N . ALA A 1 84 ? -1.984 -0.023 9.835 1.00 98.62 84 ALA A N 1
ATOM 655 C CA . ALA A 1 84 ? -2.995 -0.911 9.261 1.00 98.62 84 ALA A CA 1
ATOM 656 C C . ALA A 1 84 ? -3.278 -2.111 10.175 1.00 98.62 84 ALA A C 1
ATOM 658 O O . ALA A 1 84 ? -4.435 -2.396 10.473 1.00 98.62 84 ALA A O 1
ATOM 659 N N . SER A 1 85 ? -2.229 -2.774 10.680 1.00 98.62 85 SER A N 1
ATOM 660 C CA . SER A 1 85 ? -2.392 -3.890 11.619 1.00 98.62 85 SER A CA 1
ATOM 661 C C . SER A 1 85 ? -3.090 -3.453 12.908 1.00 98.62 85 SER A C 1
ATOM 663 O O . SER A 1 85 ? -3.992 -4.143 13.370 1.00 98.62 85 SER A O 1
ATOM 665 N N . SER A 1 86 ? -2.691 -2.312 13.478 1.00 98.44 86 SER A N 1
ATOM 666 C CA . SER A 1 86 ? -3.322 -1.760 14.682 1.00 98.44 86 SER A CA 1
ATOM 667 C C . SER A 1 86 ? -4.796 -1.419 14.445 1.00 98.44 86 SER A C 1
ATOM 669 O O . SER A 1 86 ? -5.648 -1.713 15.280 1.00 98.44 86 SER A O 1
ATOM 671 N N . TYR A 1 87 ? -5.115 -0.849 13.280 1.00 98.44 87 TYR A N 1
ATOM 672 C CA . TYR A 1 87 ? -6.469 -0.429 12.942 1.00 98.44 87 TYR A CA 1
ATOM 673 C C . TYR A 1 87 ? -7.411 -1.616 12.722 1.00 98.44 87 TYR A C 1
ATOM 675 O O . TYR A 1 87 ? -8.525 -1.596 13.235 1.00 98.44 87 TYR A O 1
ATOM 683 N N . ILE A 1 88 ? -6.951 -2.689 12.066 1.00 98.38 88 ILE A N 1
ATOM 684 C CA . ILE A 1 88 ? -7.717 -3.943 11.959 1.00 98.38 88 ILE A CA 1
ATOM 685 C C . ILE A 1 88 ? -8.060 -4.481 13.357 1.00 98.38 88 ILE A C 1
ATOM 687 O O . ILE A 1 88 ? -9.222 -4.781 13.626 1.00 98.38 88 ILE A O 1
ATOM 691 N N . SER A 1 89 ? -7.080 -4.551 14.266 1.00 98.06 89 SER A N 1
ATOM 692 C CA . SER A 1 89 ? -7.313 -4.998 15.647 1.00 98.06 89 SER A CA 1
ATOM 693 C C . SER A 1 89 ? -8.276 -4.081 16.404 1.00 98.06 89 SER A C 1
ATOM 695 O O . SER A 1 89 ? -9.139 -4.562 17.134 1.00 98.06 89 SER A O 1
ATOM 697 N N . HIS A 1 90 ? -8.161 -2.763 16.219 1.00 97.50 90 HIS A N 1
ATOM 698 C CA . HIS A 1 90 ? -9.066 -1.792 16.830 1.00 97.50 90 HIS A CA 1
ATOM 699 C C . HIS A 1 90 ? -10.514 -1.995 16.369 1.00 97.50 90 HIS A C 1
ATOM 701 O O . HIS A 1 90 ? -11.401 -2.094 17.212 1.00 97.50 90 HIS A O 1
ATOM 707 N N . LEU A 1 91 ? -10.748 -2.125 15.059 1.00 97.31 91 LEU A N 1
ATOM 708 C CA . LEU A 1 91 ? -12.078 -2.411 14.515 1.00 97.31 91 LEU A CA 1
ATOM 709 C C . LEU A 1 91 ? -12.627 -3.746 15.037 1.00 97.31 91 LEU A C 1
ATOM 711 O O . LEU A 1 91 ? -13.795 -3.819 15.406 1.00 97.31 91 LEU A O 1
ATOM 715 N N . GLY A 1 92 ? -11.783 -4.779 15.136 1.00 97.56 92 GLY A N 1
ATOM 716 C CA . GLY A 1 92 ? -12.162 -6.059 15.742 1.00 97.56 92 GLY A CA 1
ATOM 717 C C . GLY A 1 92 ? -12.629 -5.909 17.192 1.00 97.56 92 GLY A C 1
ATOM 718 O O . GLY A 1 92 ? -13.669 -6.445 17.559 1.00 97.56 92 GLY A O 1
ATOM 719 N N . ASN A 1 93 ? -11.916 -5.124 18.001 1.00 96.62 93 ASN A N 1
ATOM 720 C CA . ASN A 1 93 ? -12.307 -4.851 19.385 1.00 96.62 93 ASN A CA 1
ATOM 721 C C . ASN A 1 93 ? -13.618 -4.064 19.474 1.00 96.62 93 ASN A C 1
ATOM 723 O O . ASN A 1 93 ? -14.450 -4.391 20.311 1.00 96.62 93 ASN A O 1
ATOM 727 N N . VAL A 1 94 ? -13.824 -3.063 18.612 1.00 96.38 94 VAL A N 1
ATOM 728 C CA . VAL A 1 94 ? -15.073 -2.280 18.576 1.00 96.38 94 VAL A CA 1
ATOM 729 C C . VAL A 1 94 ? -16.281 -3.169 18.271 1.00 96.38 94 VAL A C 1
ATOM 731 O O . VAL A 1 94 ? -17.337 -2.961 18.850 1.00 96.38 94 VAL A O 1
ATOM 734 N N . LEU A 1 95 ? -16.125 -4.171 17.402 1.00 95.00 95 LEU A N 1
ATOM 735 C CA . LEU A 1 95 ? -17.205 -5.094 17.038 1.00 95.00 95 LEU A CA 1
ATOM 736 C C . LEU A 1 95 ? -17.448 -6.218 18.062 1.00 95.00 95 LEU A C 1
ATOM 738 O O . LEU A 1 95 ? -18.509 -6.831 18.029 1.00 95.00 95 LEU A O 1
ATOM 742 N N . LEU A 1 96 ? -16.459 -6.546 18.903 1.00 91.19 96 LEU A N 1
ATOM 743 C CA . LEU A 1 96 ? -16.532 -7.657 19.867 1.00 91.19 96 LEU A CA 1
ATOM 744 C C . LEU A 1 96 ? -16.795 -7.207 21.311 1.00 91.19 96 LEU A C 1
ATOM 746 O O . LEU A 1 96 ? -17.298 -7.997 22.107 1.00 91.19 96 LEU A O 1
ATOM 750 N N . LEU A 1 97 ? -16.388 -5.987 21.668 1.00 82.69 97 LEU A N 1
ATOM 751 C CA . LEU A 1 97 ? -16.550 -5.401 23.005 1.00 82.69 97 LEU A CA 1
ATOM 752 C C . LEU A 1 97 ? -17.618 -4.297 23.047 1.00 82.69 97 LEU A C 1
ATOM 754 O O . LEU A 1 97 ? -17.964 -3.855 24.143 1.00 82.69 97 LEU A O 1
ATOM 758 N N . GLY A 1 98 ? -18.073 -3.824 21.883 1.00 55.56 98 GLY A N 1
ATOM 759 C CA . GLY A 1 98 ? -19.218 -2.921 21.730 1.00 55.56 98 GLY A CA 1
ATOM 760 C C . GLY A 1 98 ? -20.501 -3.690 21.466 1.00 55.56 98 GLY A C 1
ATOM 761 O O . GLY A 1 98 ? -21.564 -3.155 21.848 1.00 55.56 98 GLY A O 1
#

Secondary structure (DSSP, 8-state):
---------------PPP-----------SSSSSSSHHHHHHHHHHHHHHHHHHHHHHHHHHHHTS--SSTT----HHHHHHHHHHHHHHHHHHHHH-